Protein AF-A0A0Q9H4Z8-F1 (afdb_monomer)

Secondary structure (DSSP, 8-state):
---PPP---HHHHHHHHHHHHHHT--EEEEE-TTS-EEEEES---------------------

Mean predicted aligned error: 12.79 Å

Sequence (63 aa):
MPRTAAKVTQADIARTVRAVAQARVQAVIEVAPDGTIRVLMGSSAPVVAGPAKQFEAEEEIVM

Foldseek 3Di:
DPLDQPDADPVNVVVVVVVCVVVVFDWDWDQDRSRDIDTHGPDPDDPPPPPPPPPPPPPPPDD

Nearest PDB structures (foldseek):
  6kiz-assembly1_K  TM=5.096E-01  e=7.231E+00  Homo sapiens
  3duz-assembly1_A  TM=4.407E-01  e=7.770E+00  Autographa californica nucleopolyhedrovirus

Structure (mmCIF, N/CA/C/O backbone):
data_AF-A0A0Q9H4Z8-F1
#
_entry.id   AF-A0A0Q9H4Z8-F1
#
loop_
_atom_site.group_PDB
_atom_site.id
_atom_site.type_symbol
_atom_site.label_atom_id
_atom_site.label_alt_id
_atom_site.label_comp_id
_atom_site.label_asym_id
_atom_site.label_entity_id
_atom_site.label_seq_id
_atom_site.pdbx_PDB_ins_code
_atom_site.Cartn_x
_atom_site.Cartn_y
_atom_site.Cartn_z
_atom_site.occupancy
_atom_site.B_iso_or_equiv
_atom_site.auth_seq_id
_atom_site.auth_comp_id
_atom_site.auth_asym_id
_atom_site.auth_atom_id
_atom_site.pdbx_PDB_model_num
ATOM 1 N N . MET A 1 1 ? 16.380 11.431 -19.152 1.00 49.69 1 MET A N 1
ATOM 2 C CA . MET A 1 1 ? 16.523 10.352 -18.149 1.00 49.69 1 MET A CA 1
ATOM 3 C C . MET A 1 1 ? 15.476 9.289 -18.432 1.00 49.69 1 MET A C 1
ATOM 5 O O . MET A 1 1 ? 14.299 9.638 -18.403 1.00 49.69 1 MET A O 1
ATOM 9 N N . PRO A 1 2 ? 15.857 8.042 -18.754 1.00 54.34 2 PRO A N 1
ATOM 10 C CA . PRO A 1 2 ? 14.885 6.960 -18.851 1.00 54.34 2 PRO A CA 1
ATOM 11 C C . PRO A 1 2 ? 14.294 6.72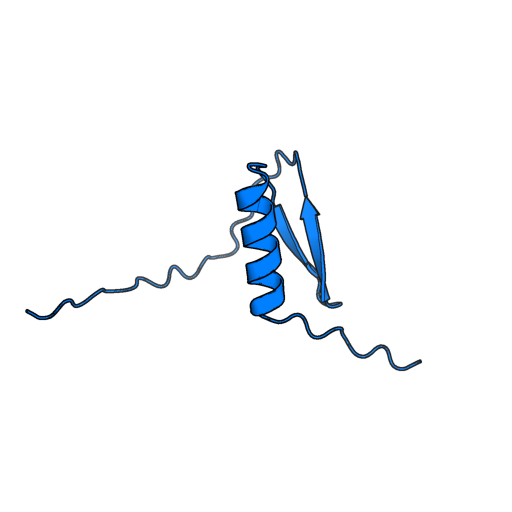2 -17.454 1.00 54.34 2 PRO A C 1
ATOM 13 O O . PRO A 1 2 ? 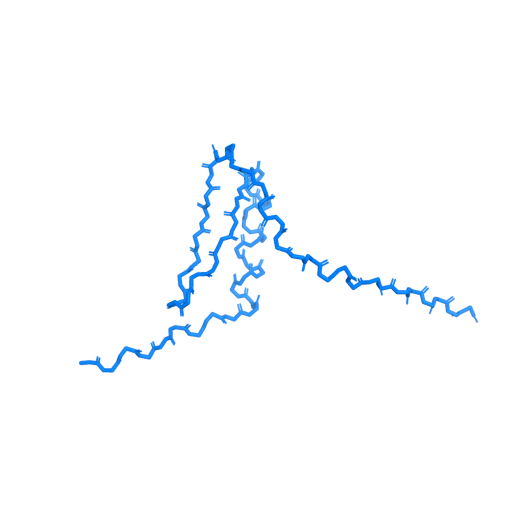15.016 6.417 -16.508 1.00 54.34 2 PRO A O 1
ATOM 16 N N . ARG A 1 3 ? 12.988 6.958 -17.306 1.00 63.97 3 ARG A N 1
ATOM 17 C CA . ARG A 1 3 ? 12.248 6.735 -16.060 1.00 63.97 3 ARG A CA 1
ATOM 18 C C . ARG A 1 3 ? 11.887 5.255 -15.994 1.00 63.97 3 ARG A C 1
ATOM 20 O O . ARG A 1 3 ? 10.806 4.867 -16.425 1.00 63.97 3 ARG A O 1
ATOM 27 N N . THR A 1 4 ? 12.815 4.414 -15.549 1.00 65.38 4 THR A N 1
ATOM 28 C CA . THR A 1 4 ? 12.495 3.012 -15.261 1.00 65.38 4 THR A CA 1
ATOM 29 C C . THR A 1 4 ? 11.461 3.000 -14.139 1.00 65.38 4 THR A C 1
ATOM 31 O O . THR A 1 4 ? 11.715 3.585 -13.087 1.00 65.38 4 THR A O 1
ATOM 34 N N . ALA A 1 5 ? 10.296 2.387 -14.370 1.00 62.94 5 ALA A N 1
ATOM 35 C CA . ALA A 1 5 ? 9.269 2.264 -13.339 1.00 62.94 5 ALA A CA 1
ATOM 36 C C . ALA A 1 5 ? 9.873 1.608 -12.088 1.00 62.94 5 ALA A C 1
ATOM 38 O O . ALA A 1 5 ? 10.613 0.621 -12.200 1.00 62.94 5 ALA A O 1
ATOM 39 N N . ALA A 1 6 ? 9.593 2.168 -10.910 1.00 67.75 6 ALA A N 1
ATOM 40 C CA . ALA A 1 6 ? 10.059 1.576 -9.669 1.00 67.75 6 ALA A CA 1
ATOM 41 C C . ALA A 1 6 ? 9.405 0.196 -9.518 1.00 67.75 6 ALA A C 1
ATOM 43 O O . ALA A 1 6 ? 8.187 0.048 -9.621 1.00 67.75 6 ALA A O 1
ATOM 44 N N . LYS A 1 7 ? 10.222 -0.841 -9.317 1.00 80.44 7 LYS A N 1
ATOM 45 C CA . LYS A 1 7 ? 9.722 -2.200 -9.109 1.00 80.44 7 LYS A CA 1
ATOM 46 C C . LYS A 1 7 ? 9.175 -2.302 -7.688 1.00 80.44 7 LYS A C 1
ATOM 48 O O . LYS A 1 7 ? 9.936 -2.580 -6.768 1.00 80.44 7 LYS A O 1
ATOM 53 N N . VAL A 1 8 ? 7.874 -2.078 -7.513 1.00 86.94 8 VAL A N 1
ATOM 54 C CA . VAL A 1 8 ? 7.181 -2.447 -6.272 1.00 86.94 8 VAL A CA 1
ATOM 55 C C . VAL A 1 8 ? 7.114 -3.960 -6.182 1.00 86.94 8 VAL A C 1
ATOM 57 O O . VAL A 1 8 ? 6.680 -4.635 -7.116 1.00 86.94 8 VAL A O 1
ATOM 60 N N . THR A 1 9 ? 7.554 -4.494 -5.050 1.00 91.00 9 THR A N 1
ATOM 61 C CA . THR A 1 9 ? 7.511 -5.927 -4.776 1.00 91.00 9 THR A CA 1
ATOM 62 C C . THR A 1 9 ? 6.353 -6.280 -3.850 1.00 91.00 9 THR A C 1
ATOM 64 O O . THR A 1 9 ? 5.838 -5.444 -3.106 1.00 91.00 9 THR A O 1
ATOM 67 N N . GLN A 1 10 ? 5.988 -7.564 -3.825 1.00 90.88 10 GLN A N 1
ATOM 68 C CA . GLN A 1 10 ? 5.039 -8.091 -2.838 1.00 90.88 10 GLN A CA 1
ATOM 69 C C . GLN A 1 10 ? 5.515 -7.859 -1.396 1.00 90.88 10 GLN A C 1
ATOM 71 O 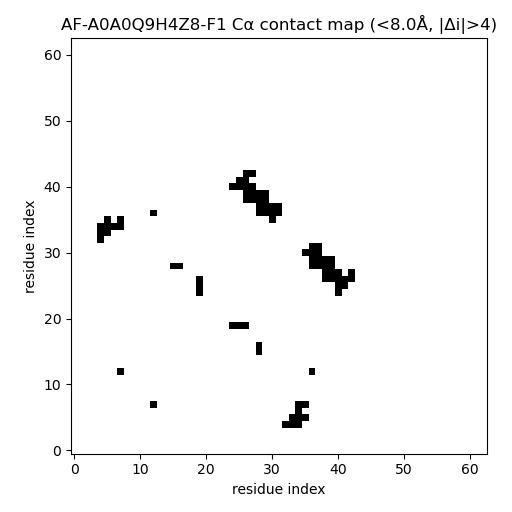O . GLN A 1 10 ? 4.706 -7.622 -0.503 1.00 90.88 10 GLN A O 1
ATOM 76 N N . ALA A 1 11 ? 6.833 -7.862 -1.167 1.00 93.81 11 ALA A N 1
ATOM 77 C CA . ALA A 1 11 ? 7.403 -7.582 0.145 1.00 93.81 11 ALA A CA 1
ATOM 78 C C . ALA A 1 11 ? 7.167 -6.127 0.583 1.00 93.81 11 ALA A C 1
ATOM 80 O O . ALA A 1 11 ? 6.932 -5.880 1.764 1.00 93.81 11 ALA A O 1
ATOM 81 N N . ASP A 1 12 ? 7.199 -5.170 -0.348 1.00 92.44 12 ASP A N 1
ATOM 82 C CA . ASP A 1 12 ? 6.911 -3.762 -0.054 1.00 92.44 12 ASP A CA 1
ATOM 83 C C . ASP A 1 12 ? 5.448 -3.577 0.339 1.00 92.44 12 ASP A C 1
ATOM 85 O O . ASP A 1 12 ? 5.160 -2.986 1.378 1.00 92.44 12 ASP A O 1
ATOM 89 N N . ILE A 1 13 ? 4.538 -4.183 -0.426 1.00 93.19 13 ILE A N 1
ATOM 90 C CA . ILE A 1 13 ? 3.099 -4.164 -0.146 1.00 93.19 13 ILE A CA 1
ATOM 91 C C . ILE A 1 13 ? 2.817 -4.783 1.229 1.00 93.19 13 ILE A C 1
ATOM 93 O O . ILE A 1 13 ? 2.160 -4.163 2.066 1.00 93.19 13 ILE A O 1
ATOM 97 N N . ALA A 1 14 ? 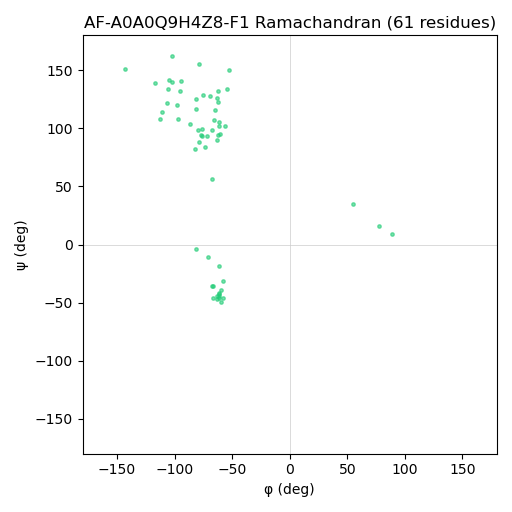3.369 -5.968 1.507 1.00 95.69 14 ALA A N 1
ATOM 98 C CA . ALA A 1 14 ? 3.196 -6.647 2.789 1.00 95.69 14 ALA A CA 1
ATOM 99 C C . ALA A 1 14 ? 3.725 -5.812 3.969 1.00 95.69 14 ALA A C 1
ATOM 101 O O . ALA A 1 14 ? 3.088 -5.753 5.024 1.00 95.69 14 ALA A O 1
ATOM 102 N N . ARG A 1 15 ? 4.865 -5.127 3.795 1.00 95.50 15 ARG A N 1
ATOM 103 C CA . ARG A 1 15 ? 5.409 -4.207 4.805 1.00 95.50 15 ARG A CA 1
ATOM 104 C C . ARG A 1 15 ? 4.472 -3.032 5.066 1.00 95.50 15 ARG A C 1
ATOM 106 O O . ARG A 1 15 ? 4.230 -2.724 6.232 1.00 95.50 15 ARG A O 1
ATOM 113 N N . THR A 1 16 ? 3.915 -2.413 4.026 1.00 94.69 16 THR A N 1
ATOM 114 C CA . THR A 1 16 ? 2.963 -1.304 4.186 1.00 94.69 16 THR A CA 1
ATOM 115 C C . THR A 1 16 ? 1.690 -1.755 4.896 1.00 94.69 16 THR A C 1
ATOM 117 O O . THR A 1 16 ? 1.274 -1.114 5.859 1.00 94.69 16 THR A O 1
ATOM 120 N N . VAL A 1 17 ? 1.107 -2.886 4.484 1.00 94.31 17 VAL A N 1
ATOM 121 C CA . VAL A 1 17 ? -0.091 -3.457 5.127 1.00 94.31 17 VAL A CA 1
ATOM 122 C C . VAL A 1 17 ? 0.170 -3.730 6.607 1.00 94.31 17 VAL A C 1
ATOM 124 O O . VAL A 1 17 ? -0.622 -3.335 7.464 1.00 94.31 17 VAL A O 1
ATOM 127 N N . ARG A 1 18 ? 1.314 -4.344 6.931 1.00 96.00 18 ARG A N 1
ATOM 128 C CA . ARG A 1 18 ? 1.698 -4.614 8.319 1.00 96.00 18 ARG A CA 1
ATOM 129 C C . ARG A 1 18 ? 1.859 -3.330 9.130 1.00 96.00 18 ARG A C 1
ATOM 131 O O . ARG A 1 18 ? 1.395 -3.288 10.265 1.00 96.00 18 ARG A O 1
ATOM 138 N N . ALA A 1 19 ? 2.485 -2.298 8.567 1.00 94.88 19 ALA A N 1
ATOM 139 C CA . ALA A 1 19 ? 2.664 -1.015 9.242 1.00 94.88 19 ALA A CA 1
ATOM 140 C C . ALA A 1 19 ? 1.316 -0.350 9.569 1.00 94.88 19 ALA A C 1
ATOM 142 O O . ALA A 1 19 ? 1.113 0.096 10.696 1.00 94.88 19 ALA A O 1
ATOM 143 N N . VAL A 1 20 ? 0.371 -0.356 8.622 1.00 9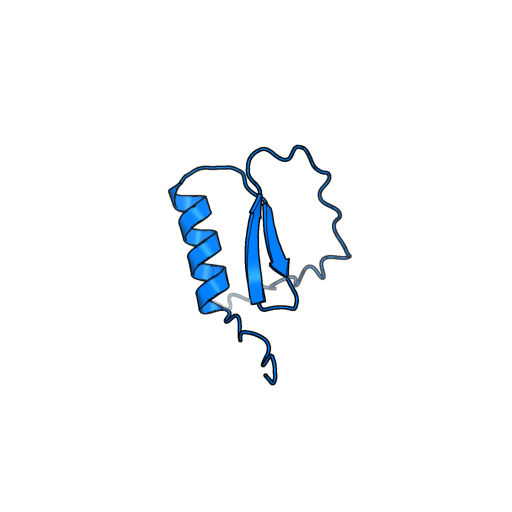3.56 20 VAL A N 1
ATOM 144 C CA . VAL A 1 20 ? -0.992 0.167 8.831 1.00 93.56 20 VAL A CA 1
ATOM 145 C C . VAL A 1 20 ? -1.719 -0.614 9.929 1.00 93.56 20 VAL A C 1
ATOM 147 O O . VAL A 1 20 ? -2.275 -0.012 10.848 1.00 93.56 20 VAL A 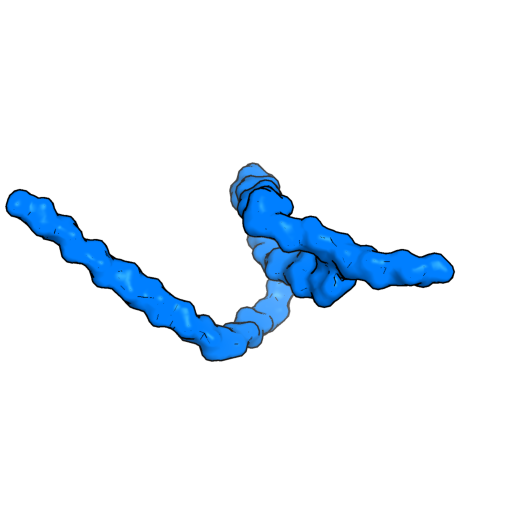O 1
ATOM 150 N N . ALA A 1 21 ? -1.650 -1.948 9.893 1.00 91.88 21 ALA A N 1
ATOM 151 C CA . ALA A 1 21 ? -2.254 -2.799 10.916 1.00 91.88 21 ALA A CA 1
ATOM 152 C C . ALA A 1 21 ? -1.656 -2.545 12.313 1.00 91.88 21 ALA A C 1
ATOM 154 O O . ALA A 1 21 ? -2.386 -2.451 13.300 1.00 91.88 21 ALA A O 1
ATOM 155 N N . GLN A 1 22 ? -0.333 -2.384 12.404 1.00 95.88 22 GLN A N 1
ATOM 156 C CA . GLN A 1 22 ? 0.365 -2.090 13.660 1.00 95.88 22 GLN A CA 1
ATOM 157 C C . GLN A 1 22 ? 0.032 -0.702 14.211 1.00 95.88 22 GLN A C 1
ATOM 159 O O . GLN A 1 22 ? -0.094 -0.545 15.424 1.00 95.88 22 GLN A O 1
ATOM 164 N N . ALA A 1 23 ? -0.160 0.283 13.333 1.00 92.06 23 ALA A N 1
ATOM 165 C CA . ALA A 1 23 ? -0.591 1.625 13.707 1.00 92.06 23 ALA A CA 1
ATOM 166 C C . ALA A 1 23 ? -2.063 1.683 14.159 1.00 92.06 23 ALA A C 1
ATOM 168 O O . ALA A 1 23 ? -2.481 2.696 14.713 1.00 92.06 23 ALA A O 1
ATOM 169 N N . ARG A 1 24 ? -2.841 0.606 13.956 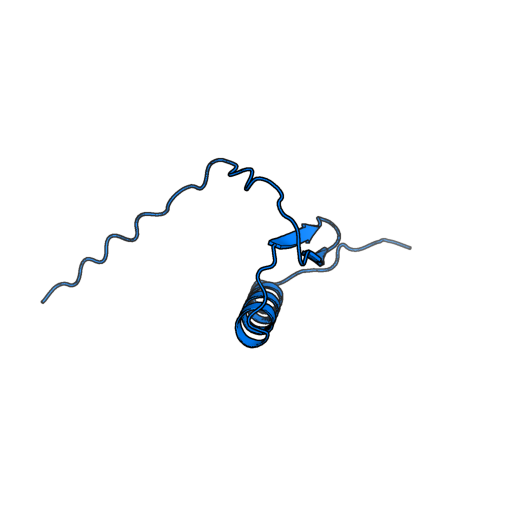1.00 89.62 24 ARG A N 1
ATOM 170 C CA . ARG A 1 24 ? -4.272 0.511 14.301 1.00 89.62 24 ARG A CA 1
ATOM 171 C C . ARG A 1 24 ? -5.111 1.633 13.683 1.00 89.62 24 ARG A C 1
ATOM 173 O O . ARG A 1 24 ? -6.080 2.094 14.282 1.00 89.62 24 ARG A O 1
ATOM 180 N N . VAL A 1 25 ? -4.740 2.064 12.480 1.00 88.38 25 VAL A N 1
ATOM 181 C CA . VAL A 1 25 ? -5.476 3.074 11.715 1.00 88.38 25 VAL A CA 1
ATOM 182 C C . VAL A 1 25 ? -6.242 2.410 10.582 1.00 88.38 25 VAL A C 1
ATOM 184 O O . VAL A 1 25 ? -5.746 1.491 9.931 1.00 88.38 25 VAL A O 1
ATOM 187 N N . GLN A 1 26 ? -7.454 2.892 10.325 1.00 88.38 26 GLN A N 1
ATOM 188 C CA . GLN A 1 26 ? -8.198 2.504 9.135 1.00 88.38 26 GLN A CA 1
ATOM 189 C C . GLN A 1 26 ? -7.687 3.338 7.957 1.00 88.38 26 GLN A C 1
ATOM 191 O O . GLN A 1 26 ? -7.785 4.568 7.965 1.00 88.38 26 GLN A O 1
ATOM 196 N N . ALA A 1 27 ? -7.102 2.671 6.965 1.00 89.75 27 ALA A N 1
ATOM 197 C CA . ALA A 1 27 ? -6.537 3.322 5.794 1.00 89.75 27 ALA A CA 1
ATOM 198 C C . ALA A 1 27 ? -6.758 2.489 4.531 1.00 89.75 27 ALA A C 1
ATOM 200 O O . ALA A 1 27 ? -6.806 1.259 4.584 1.00 89.75 27 ALA A O 1
ATOM 201 N N . VAL A 1 28 ? -6.848 3.176 3.396 1.00 92.06 28 VAL A N 1
ATOM 202 C CA . VAL A 1 28 ? -6.821 2.560 2.066 1.00 92.06 28 VAL A CA 1
ATOM 203 C C . VAL A 1 28 ? -5.391 2.625 1.542 1.00 92.06 28 VAL A C 1
ATOM 205 O O . VAL A 1 28 ? -4.746 3.672 1.625 1.00 92.06 28 VAL A O 1
ATOM 208 N N . ILE A 1 29 ? -4.888 1.502 1.029 1.00 92.19 29 ILE A N 1
ATOM 209 C CA . ILE A 1 29 ? -3.553 1.408 0.433 1.00 92.19 29 ILE A CA 1
ATOM 210 C C . ILE A 1 29 ? -3.713 1.310 -1.083 1.00 92.19 29 ILE A C 1
ATOM 212 O O . ILE A 1 29 ? -4.344 0.380 -1.578 1.00 92.19 29 ILE A O 1
ATOM 216 N N . GLU A 1 30 ? -3.112 2.246 -1.811 1.00 93.00 30 GLU A N 1
ATOM 217 C CA . GLU A 1 30 ? -3.102 2.266 -3.275 1.00 93.00 30 GLU A CA 1
ATOM 218 C C . GLU A 1 30 ? -1.672 2.140 -3.799 1.00 93.00 30 GLU A C 1
ATOM 220 O O . GLU A 1 30 ? -0.752 2.779 -3.284 1.00 93.00 30 GLU A O 1
ATOM 225 N N . VAL A 1 31 ? -1.488 1.349 -4.856 1.00 91.06 31 VAL A N 1
ATOM 226 C CA . VAL A 1 31 ? -0.210 1.232 -5.567 1.00 91.06 31 VAL A CA 1
ATOM 227 C C . VAL A 1 31 ? -0.373 1.869 -6.940 1.00 91.06 31 VAL A C 1
ATOM 229 O O . VAL A 1 31 ? -1.143 1.387 -7.770 1.00 91.06 31 VAL A O 1
ATOM 232 N N . ALA A 1 32 ? 0.337 2.967 -7.177 1.00 89.31 32 ALA A N 1
ATOM 233 C CA . ALA A 1 32 ? 0.324 3.653 -8.459 1.00 89.31 32 ALA A CA 1
ATOM 234 C C . ALA A 1 32 ? 1.227 2.934 -9.488 1.00 89.31 32 ALA A C 1
ATOM 236 O O . ALA A 1 32 ? 2.198 2.277 -9.105 1.00 89.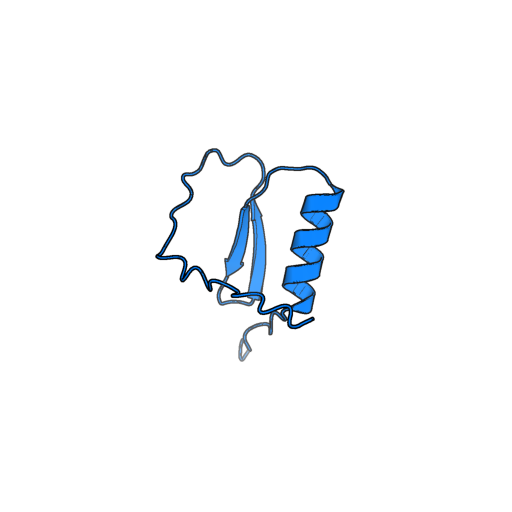31 32 ALA A O 1
ATOM 237 N N . PRO A 1 33 ? 0.970 3.085 -10.803 1.00 82.81 33 PRO A N 1
ATOM 238 C CA . PRO A 1 33 ? 1.776 2.454 -11.858 1.00 82.81 33 PRO A CA 1
ATOM 239 C C . PRO A 1 33 ? 3.254 2.875 -11.884 1.00 82.81 33 PRO A C 1
ATOM 241 O O . PRO A 1 33 ? 4.080 2.198 -12.491 1.00 82.81 33 PRO A O 1
ATOM 244 N N . ASP A 1 34 ? 3.591 3.997 -11.245 1.00 84.69 34 ASP A N 1
ATOM 245 C CA . ASP A 1 34 ? 4.966 4.480 -11.089 1.00 84.69 34 ASP A CA 1
ATOM 246 C C . ASP A 1 34 ? 5.725 3.807 -9.928 1.00 84.69 34 ASP A C 1
ATOM 248 O O . ASP A 1 34 ? 6.921 4.047 -9.758 1.00 84.69 34 ASP A O 1
ATOM 252 N N . GLY A 1 35 ? 5.047 2.943 -9.164 1.00 85.38 35 GLY A N 1
ATOM 253 C CA . GLY A 1 35 ? 5.578 2.248 -7.996 1.00 85.38 35 GLY A CA 1
ATOM 254 C C . GLY A 1 35 ? 5.419 3.015 -6.679 1.00 85.38 35 GLY A C 1
ATOM 255 O O . GLY A 1 35 ? 5.956 2.601 -5.653 1.00 85.38 35 GLY A O 1
ATOM 256 N N . THR A 1 36 ? 4.681 4.123 -6.664 1.00 91.06 36 THR A N 1
ATOM 257 C CA . THR A 1 36 ? 4.364 4.837 -5.422 1.00 91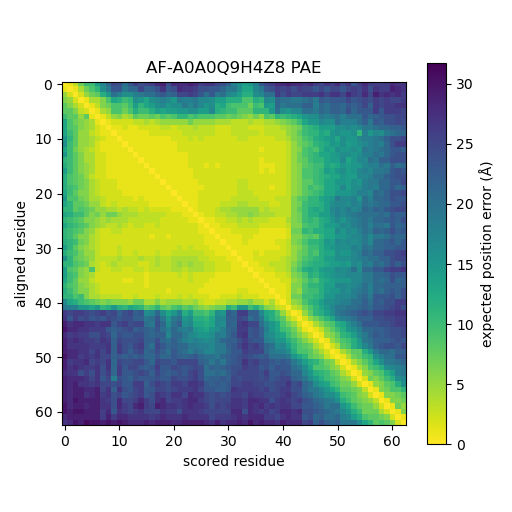.06 36 THR A CA 1
ATOM 258 C C . THR A 1 36 ? 3.285 4.092 -4.638 1.00 91.06 36 THR A C 1
ATOM 260 O O . THR A 1 36 ? 2.213 3.811 -5.172 1.00 91.06 36 THR A O 1
ATOM 263 N N . ILE A 1 37 ? 3.529 3.832 -3.351 1.00 93.12 37 ILE A N 1
ATOM 264 C CA . ILE A 1 37 ? 2.519 3.307 -2.422 1.00 93.12 37 ILE A CA 1
ATOM 265 C C . ILE A 1 37 ? 1.932 4.475 -1.621 1.00 93.12 37 ILE A C 1
ATOM 267 O O . ILE A 1 37 ? 2.659 5.173 -0.914 1.00 93.12 37 ILE A O 1
ATOM 271 N N . ARG A 1 38 ? 0.619 4.700 -1.723 1.00 93.69 38 ARG A N 1
ATOM 272 C CA . ARG A 1 38 ? -0.114 5.751 -0.999 1.00 93.69 38 ARG A CA 1
ATOM 273 C C . ARG A 1 38 ? -0.940 5.129 0.121 1.00 93.69 38 ARG A C 1
ATOM 275 O O . ARG A 1 38 ? -1.635 4.145 -0.105 1.00 93.69 38 ARG A O 1
ATOM 282 N N . VAL A 1 39 ? -0.880 5.722 1.312 1.00 93.00 39 VAL A N 1
ATOM 283 C CA . VAL A 1 39 ? -1.704 5.344 2.470 1.00 93.00 39 VAL A CA 1
ATOM 284 C C . VAL A 1 39 ? -2.662 6.493 2.757 1.00 93.00 39 VAL A C 1
ATOM 286 O O . VAL A 1 39 ? -2.248 7.558 3.211 1.00 93.00 39 VAL A O 1
ATOM 289 N N . LEU A 1 40 ? -3.939 6.291 2.453 1.00 90.94 40 LEU A N 1
ATOM 290 C CA . LEU A 1 40 ? -4.983 7.298 2.602 1.00 90.94 40 LEU A CA 1
ATOM 291 C C . LEU A 1 40 ? -5.710 7.066 3.929 1.00 90.94 40 LEU A C 1
ATOM 293 O O . LEU A 1 40 ? -6.449 6.093 4.080 1.00 90.94 40 LEU A O 1
ATOM 297 N N . MET A 1 41 ? -5.478 7.952 4.896 1.00 86.19 41 MET A N 1
ATOM 298 C CA . MET A 1 41 ? -6.110 7.913 6.218 1.00 86.19 41 MET A CA 1
ATOM 299 C C . MET A 1 41 ? -7.355 8.805 6.234 1.00 86.19 41 MET A C 1
ATOM 301 O O . MET A 1 41 ? -7.338 9.898 5.674 1.00 86.19 41 MET A O 1
ATOM 305 N N . GLY A 1 42 ? -8.428 8.361 6.893 1.00 74.44 42 GLY A N 1
ATOM 306 C CA . GLY A 1 42 ? -9.624 9.189 7.108 1.00 74.44 42 GLY A CA 1
ATOM 307 C C . GLY A 1 42 ? -10.558 9.331 5.901 1.00 74.44 42 GLY A C 1
ATOM 308 O O . GLY A 1 42 ? -11.424 10.202 5.894 1.00 74.44 42 GLY A O 1
ATOM 309 N N . SER A 1 43 ? -10.416 8.481 4.884 1.00 52.44 43 SER A N 1
ATOM 310 C CA . SER A 1 43 ? -11.304 8.514 3.728 1.00 52.44 43 SER A CA 1
ATOM 311 C C . SER A 1 43 ? -12.559 7.677 3.977 1.00 52.44 43 SER A C 1
ATOM 313 O O . SER A 1 43 ? -12.544 6.453 3.874 1.00 52.44 43 SER A O 1
ATOM 315 N N . SER A 1 44 ? -13.670 8.358 4.253 1.00 55.09 44 SER A N 1
ATOM 316 C CA . SER A 1 44 ? -15.026 7.882 3.956 1.00 55.09 44 SER A CA 1
ATOM 317 C C . SER A 1 44 ? -15.235 7.828 2.427 1.00 55.09 44 SER A C 1
ATOM 319 O O . SER A 1 44 ? -16.118 8.496 1.889 1.00 55.09 44 SER A O 1
ATOM 321 N N . ALA A 1 45 ? -14.395 7.099 1.689 1.00 50.09 45 ALA A N 1
ATOM 322 C CA . ALA A 1 45 ? -14.592 6.877 0.257 1.00 50.09 45 ALA A CA 1
ATOM 323 C C . ALA A 1 45 ? -15.153 5.473 0.017 1.00 50.09 45 ALA A C 1
ATOM 325 O O . ALA A 1 45 ? -14.738 4.522 0.686 1.00 50.09 45 ALA A O 1
ATOM 326 N N . PRO A 1 46 ? -16.100 5.334 -0.927 1.00 46.06 46 PRO A N 1
ATOM 327 C CA . PRO A 1 46 ? -16.736 4.065 -1.215 1.00 46.06 46 PRO A CA 1
ATOM 328 C C . PRO A 1 46 ? -15.672 3.089 -1.701 1.00 46.06 46 PRO A C 1
ATOM 330 O O . PRO A 1 46 ? -14.863 3.408 -2.572 1.00 46.06 46 PRO A O 1
ATOM 333 N N . VAL A 1 47 ? -15.690 1.886 -1.136 1.00 55.84 47 VAL A N 1
ATOM 334 C CA . VAL A 1 47 ? -14.939 0.755 -1.666 1.00 55.84 47 VAL A CA 1
ATOM 335 C C . VAL A 1 47 ? -15.497 0.494 -3.063 1.00 55.84 47 VAL A C 1
ATOM 337 O O . VAL A 1 47 ? -16.517 -0.174 -3.212 1.00 55.84 47 VAL A O 1
ATOM 340 N N . VAL A 1 48 ? -14.881 1.061 -4.103 1.00 56.97 48 VAL A N 1
ATOM 341 C CA . VAL A 1 48 ? -15.164 0.647 -5.477 1.00 56.97 48 VAL A CA 1
ATOM 342 C C . VAL A 1 48 ? -14.488 -0.705 -5.636 1.00 56.97 48 VAL A C 1
ATOM 344 O O . VAL A 1 48 ? -13.343 -0.818 -6.068 1.00 56.97 48 VAL A O 1
ATOM 347 N N . ALA A 1 49 ? -15.201 -1.738 -5.195 1.00 52.88 49 ALA A N 1
ATOM 348 C CA . ALA A 1 49 ? -14.896 -3.114 -5.503 1.00 52.88 49 ALA A CA 1
ATOM 349 C C . ALA A 1 49 ? -15.029 -3.278 -7.024 1.00 52.88 49 ALA A C 1
ATOM 351 O O . ALA A 1 49 ? -16.098 -3.588 -7.545 1.00 52.88 49 ALA A O 1
ATOM 352 N N . GLY A 1 50 ? -13.935 -3.059 -7.760 1.00 55.34 50 GLY A N 1
ATOM 353 C CA . GLY A 1 50 ? -13.743 -3.783 -9.017 1.00 55.34 50 GLY A CA 1
ATOM 354 C C . GLY A 1 50 ? -13.885 -5.280 -8.722 1.00 55.34 50 GLY A C 1
ATOM 355 O O . GLY A 1 50 ? -13.614 -5.671 -7.584 1.00 55.34 50 GLY A O 1
ATOM 356 N N . PRO A 1 51 ? -14.353 -6.111 -9.672 1.00 46.69 51 PRO A N 1
ATOM 357 C CA . PRO A 1 51 ? -14.766 -7.479 -9.383 1.00 46.69 51 PRO A CA 1
ATOM 358 C C . PRO A 1 51 ? -13.613 -8.229 -8.721 1.00 46.69 51 PRO A C 1
ATOM 360 O O . PRO A 1 51 ? -12.645 -8.626 -9.372 1.00 46.69 51 PRO A O 1
ATOM 363 N N . ALA A 1 52 ? -13.703 -8.375 -7.401 1.00 52.66 52 ALA A N 1
ATOM 364 C CA . ALA A 1 52 ? -12.801 -9.202 -6.644 1.00 52.66 52 ALA A CA 1
ATOM 365 C C . ALA A 1 52 ? -13.085 -10.615 -7.134 1.00 52.66 52 ALA A C 1
ATOM 367 O O . ALA A 1 52 ? -14.143 -11.171 -6.845 1.00 52.66 52 ALA A O 1
ATOM 368 N N . LYS A 1 53 ? -12.168 -11.188 -7.919 1.00 52.19 53 LYS A N 1
ATOM 369 C CA . LYS A 1 53 ? -12.102 -12.641 -8.023 1.00 52.19 53 LYS A CA 1
ATOM 370 C C . LYS A 1 53 ? -11.816 -13.132 -6.611 1.00 52.19 53 LYS A C 1
ATOM 372 O O . LYS A 1 53 ? -10.679 -13.088 -6.149 1.00 52.19 53 LYS A O 1
ATOM 377 N N . GLN A 1 54 ? -12.886 -13.484 -5.910 1.00 46.25 54 GLN A N 1
ATOM 378 C CA . GLN A 1 54 ? -12.844 -14.275 -4.699 1.00 46.25 54 GLN A CA 1
ATOM 379 C C . GLN A 1 54 ? -12.233 -15.605 -5.129 1.00 46.25 54 GLN A C 1
ATOM 381 O O . GLN A 1 54 ? -12.859 -16.388 -5.835 1.00 46.25 54 GLN A O 1
ATOM 386 N N . PHE A 1 55 ? -10.953 -15.796 -4.828 1.00 51.22 55 PHE A N 1
ATOM 387 C CA . PHE A 1 55 ? -10.361 -17.118 -4.906 1.00 51.22 55 PHE A CA 1
ATOM 388 C C . PHE A 1 55 ? -10.870 -17.859 -3.670 1.00 51.22 55 PHE A C 1
ATOM 390 O O . PHE A 1 55 ? -10.394 -17.605 -2.564 1.00 51.22 55 PHE A O 1
ATOM 397 N N . GLU A 1 56 ? -11.900 -18.687 -3.850 1.00 47.50 56 GLU A N 1
ATOM 398 C CA . GLU A 1 56 ? -12.304 -19.687 -2.864 1.00 47.50 56 GLU A CA 1
ATOM 399 C C . GLU A 1 56 ? -11.122 -20.642 -2.685 1.00 47.50 56 GLU A C 1
ATOM 401 O O . GLU A 1 56 ? -10.778 -21.419 -3.573 1.00 47.50 56 GLU A O 1
ATOM 406 N N . ALA A 1 57 ? -10.426 -20.507 -1.559 1.00 53.66 57 ALA A N 1
ATOM 407 C CA . ALA A 1 57 ? -9.486 -21.514 -1.107 1.00 53.66 57 ALA A CA 1
ATOM 408 C C . ALA A 1 57 ? -10.317 -22.656 -0.513 1.00 53.66 57 ALA A C 1
ATOM 410 O O . ALA A 1 57 ? -10.728 -22.590 0.643 1.00 53.66 57 ALA A O 1
ATOM 411 N N . GLU A 1 58 ? -10.613 -23.669 -1.324 1.00 51.78 58 GLU A N 1
ATOM 412 C CA . GLU A 1 58 ? -11.076 -24.958 -0.817 1.00 51.78 58 GLU A CA 1
ATOM 413 C C . GLU A 1 58 ? -9.908 -25.602 -0.050 1.00 51.78 58 GLU A C 1
ATOM 415 O O . GLU A 1 58 ? -8.974 -26.150 -0.634 1.00 51.78 58 GLU A O 1
ATOM 420 N N . GLU A 1 59 ? -9.911 -25.468 1.279 1.00 55.94 59 GLU A N 1
ATOM 421 C CA . GLU A 1 59 ? -9.067 -26.276 2.159 1.00 55.94 59 GLU A CA 1
ATOM 422 C C . GLU A 1 59 ? -9.621 -27.707 2.190 1.00 55.94 59 GLU A C 1
ATOM 424 O O . GLU A 1 59 ? -10.491 -28.043 2.993 1.00 55.94 59 GLU A O 1
ATOM 429 N N . GLU A 1 60 ? -9.099 -28.576 1.325 1.00 51.00 60 GLU A N 1
ATOM 430 C CA . GLU A 1 60 ? -9.212 -30.022 1.513 1.00 51.00 60 GLU A CA 1
ATOM 431 C C . GLU A 1 60 ? -8.169 -30.460 2.557 1.00 51.00 60 GLU A C 1
ATOM 433 O O . GLU A 1 60 ? -7.021 -30.780 2.246 1.00 51.00 60 GLU A O 1
ATOM 438 N N . ILE A 1 61 ? -8.554 -30.426 3.835 1.00 52.34 61 ILE A N 1
ATOM 439 C CA . ILE A 1 61 ? -7.808 -31.099 4.903 1.00 52.34 61 ILE A CA 1
ATOM 440 C C . ILE A 1 61 ? -8.184 -32.584 4.839 1.00 52.34 61 ILE A C 1
ATOM 442 O O . ILE A 1 61 ? -9.229 -32.988 5.348 1.00 52.34 61 ILE A O 1
ATOM 446 N N . VAL A 1 62 ? -7.340 -33.397 4.199 1.00 56.56 62 VAL A N 1
ATOM 447 C CA . VAL A 1 62 ? -7.451 -34.863 4.244 1.00 56.56 62 VAL A CA 1
ATOM 448 C C . VAL A 1 62 ? -6.811 -35.377 5.536 1.00 56.56 62 VAL A C 1
ATOM 450 O O . VAL A 1 62 ? -5.662 -35.054 5.845 1.00 56.56 62 VAL A O 1
ATOM 453 N N . MET A 1 63 ? -7.612 -36.142 6.281 1.00 46.69 63 MET A N 1
ATOM 454 C CA . MET A 1 63 ? -7.310 -36.850 7.532 1.00 46.69 63 MET A CA 1
ATOM 455 C C . MET A 1 63 ? -6.418 -38.075 7.321 1.00 46.69 63 MET A C 1
ATOM 457 O O . MET A 1 63 ? -6.577 -38.745 6.276 1.00 46.69 63 MET A O 1
#

pLDDT: mean 74.85, std 18.9, range [46.06, 96.0]

Radius of gyration: 16.12 Å; Cα contacts (8 Å, |Δi|>4): 41; chains: 1; bounding box: 33×47×33 Å

Solvent-accessible surface area (backbone atoms only — not comparable to full-atom values): 4370 Å² total; per-residue (Å²): 130,89,80,72,64,48,84,70,46,73,67,55,53,52,49,52,54,50,51,40,61,73,70,71,56,75,61,52,79,46,77,46,93,64,41,51,77,46,77,45,68,81,69,94,61,82,84,78,74,63,86,72,80,75,76,80,77,80,79,82,81,82,130